Protein AF-A0AA97DWL6-F1 (afdb_monomer)

pLDDT: mean 88.08, std 10.71, range [55.81, 98.25]

Foldseek 3Di:
DVVLVVVDPALLSSLLVVLCCLQPVCPPVDPASADPLVVCCVPDDPVCVPSNVVSVVVLVVQLVVQLVSLVRCVVVVLFPPVDRSSVVSVVSSVVSRVSSVVSVVDPDCVVVSVCSVCVCVDPPRD

Structure (mmCIF, N/CA/C/O backbone):
data_AF-A0AA97DWL6-F1
#
_entry.id   AF-A0AA97DWL6-F1
#
loop_
_atom_site.group_PDB
_atom_site.id
_atom_site.type_symbol
_atom_site.label_atom_id
_atom_site.label_alt_id
_atom_site.label_comp_id
_atom_site.label_asym_id
_atom_site.label_entity_id
_atom_site.label_seq_id
_atom_site.pdbx_PDB_ins_code
_atom_site.Cartn_x
_atom_site.Cartn_y
_atom_site.Cartn_z
_atom_site.occupancy
_atom_site.B_iso_or_equiv
_atom_site.auth_seq_id
_atom_site.auth_comp_id
_atom_site.auth_asym_id
_atom_site.auth_atom_id
_atom_site.pdbx_PDB_model_num
ATOM 1 N N . MET A 1 1 ? -2.220 10.672 -3.071 1.00 60.31 1 MET A N 1
ATOM 2 C CA . MET A 1 1 ? -3.133 10.187 -2.010 1.00 60.31 1 MET A CA 1
ATOM 3 C C . MET A 1 1 ? -4.071 11.267 -1.487 1.00 60.31 1 MET A C 1
ATOM 5 O O . MET A 1 1 ? -5.184 10.913 -1.134 1.00 60.31 1 MET 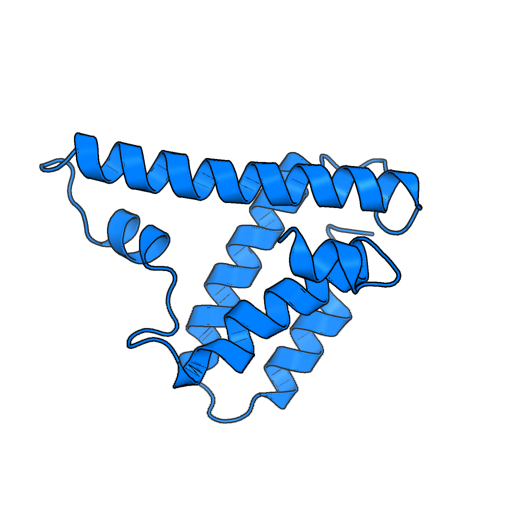A O 1
ATOM 9 N N . GLU A 1 2 ? -3.681 12.547 -1.461 1.00 60.75 2 GLU A N 1
ATOM 10 C CA . GLU A 1 2 ? -4.508 13.653 -0.933 1.00 60.75 2 GLU A CA 1
ATOM 11 C C . GLU A 1 2 ? -5.971 13.652 -1.425 1.00 60.75 2 GLU A C 1
ATOM 13 O O . GLU A 1 2 ? -6.889 13.679 -0.614 1.00 60.75 2 GLU A O 1
ATOM 18 N N . ASN A 1 3 ? -6.204 13.521 -2.739 1.00 62.47 3 ASN A N 1
ATOM 19 C CA . ASN A 1 3 ? -7.562 13.524 -3.306 1.00 62.47 3 ASN A CA 1
ATOM 20 C C . ASN A 1 3 ? -8.426 12.342 -2.829 1.00 62.47 3 ASN A C 1
ATOM 22 O O . ASN A 1 3 ? -9.589 12.537 -2.487 1.00 62.47 3 ASN A O 1
ATOM 26 N N . LEU A 1 4 ? -7.852 11.138 -2.742 1.00 65.44 4 LEU A N 1
ATOM 27 C CA . LEU A 1 4 ? -8.533 9.947 -2.215 1.00 65.44 4 LEU A CA 1
ATOM 28 C C . LEU A 1 4 ? -8.865 10.096 -0.728 1.00 65.44 4 LEU A C 1
ATOM 30 O O . LEU A 1 4 ? -9.940 9.686 -0.296 1.00 65.44 4 LEU A O 1
ATOM 34 N N . ARG A 1 5 ? -7.979 10.730 0.052 1.00 68.00 5 ARG A N 1
ATOM 35 C CA . ARG A 1 5 ? -8.224 10.998 1.478 1.00 68.00 5 ARG A CA 1
ATOM 36 C C . ARG A 1 5 ? -9.444 11.895 1.694 1.00 68.00 5 ARG A C 1
ATOM 38 O O . ARG A 1 5 ? -10.205 11.653 2.619 1.00 68.00 5 ARG A O 1
ATOM 45 N N . VAL A 1 6 ? -9.641 12.907 0.847 1.00 68.56 6 VAL A N 1
ATOM 46 C CA . VAL A 1 6 ? -10.766 13.857 0.956 1.00 68.56 6 VAL A CA 1
ATOM 47 C C . VAL A 1 6 ? -12.108 13.222 0.568 1.00 68.56 6 VAL A C 1
ATOM 49 O O . VAL A 1 6 ? -13.150 13.647 1.058 1.00 68.56 6 VAL A O 1
ATOM 52 N N . GLN A 1 7 ? -12.093 12.208 -0.298 1.00 72.25 7 GLN A N 1
ATOM 53 C CA . GLN A 1 7 ? -13.306 11.569 -0.822 1.00 72.25 7 GLN A CA 1
ATOM 54 C C . GLN A 1 7 ? -13.733 10.308 -0.057 1.00 72.25 7 GLN A C 1
ATOM 56 O O . GLN A 1 7 ? -14.838 9.817 -0.274 1.00 72.25 7 GLN A O 1
ATOM 61 N N . SER A 1 8 ? -12.887 9.789 0.834 1.00 79.69 8 SER A N 1
ATOM 62 C CA . SER A 1 8 ? -13.143 8.533 1.545 1.00 79.69 8 SER A CA 1
ATOM 63 C C . SER A 1 8 ? -13.768 8.772 2.917 1.00 79.69 8 SER A C 1
ATOM 65 O O . SER A 1 8 ? -13.396 9.696 3.640 1.00 79.69 8 SER A O 1
ATOM 67 N N . SER A 1 9 ? -14.695 7.900 3.313 1.00 86.44 9 SER A N 1
ATOM 68 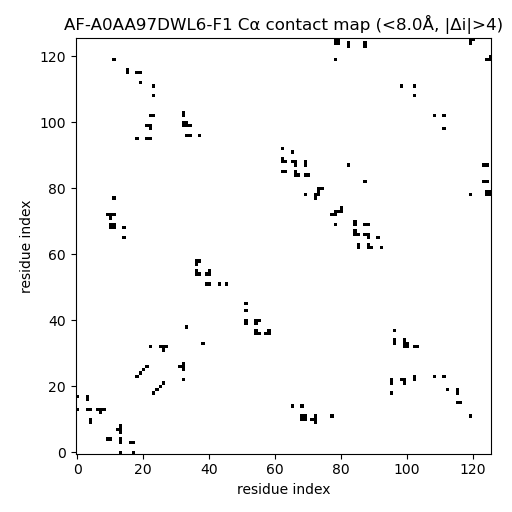C CA . SER A 1 9 ? -15.327 7.928 4.639 1.00 86.44 9 SER A CA 1
ATOM 69 C C . SER A 1 9 ? -14.353 7.556 5.767 1.00 86.44 9 SER A C 1
ATOM 71 O O . SER A 1 9 ? -14.551 7.968 6.916 1.00 86.44 9 SER A O 1
ATOM 73 N N . SER A 1 10 ? -13.270 6.832 5.454 1.00 93.50 10 SER A N 1
ATOM 74 C CA . SER A 1 10 ? -12.233 6.461 6.416 1.00 93.50 10 SER A CA 1
ATOM 75 C C . SER A 1 10 ? -10.833 6.255 5.802 1.00 93.50 10 SER A C 1
ATOM 77 O O . SER A 1 10 ? -10.708 6.125 4.582 1.00 93.50 10 SER A O 1
ATOM 79 N N . PRO A 1 11 ? -9.759 6.256 6.623 1.00 94.88 11 PRO A N 1
ATOM 80 C CA . PRO A 1 11 ? -8.402 5.907 6.205 1.00 94.88 11 PRO A CA 1
ATOM 81 C C . PRO A 1 11 ? -8.285 4.544 5.516 1.00 94.88 11 PRO A C 1
ATOM 83 O O . PRO A 1 11 ? -7.603 4.458 4.495 1.00 94.88 11 PRO A O 1
ATOM 86 N N . VAL A 1 12 ? -8.947 3.498 6.028 1.00 95.31 12 VAL A N 1
ATOM 87 C CA . VAL A 1 12 ? -8.937 2.173 5.378 1.00 95.31 12 VAL A CA 1
ATOM 88 C C . VAL A 1 12 ? -9.614 2.232 4.012 1.00 95.31 12 VAL A C 1
ATOM 90 O O . VAL A 1 12 ? -9.053 1.727 3.041 1.00 95.31 12 VAL A O 1
ATOM 93 N N . GLU A 1 13 ? -10.745 2.926 3.891 1.00 94.75 13 GLU A N 1
ATOM 94 C CA . GLU A 1 13 ? -11.404 3.116 2.593 1.00 94.75 13 GLU A CA 1
ATOM 95 C C . GLU A 1 13 ? -10.530 3.915 1.613 1.00 94.75 13 GLU A C 1
ATOM 97 O O . GLU A 1 13 ? -10.439 3.568 0.436 1.00 94.75 13 GLU A O 1
ATOM 102 N N . ALA A 1 14 ? -9.788 4.919 2.095 1.00 94.50 14 ALA A N 1
ATOM 103 C CA . ALA A 1 14 ? -8.824 5.649 1.271 1.00 94.50 14 ALA A CA 1
ATOM 104 C C . ALA A 1 14 ? -7.681 4.751 0.775 1.00 94.50 14 ALA A C 1
ATOM 106 O O . ALA A 1 14 ? -7.240 4.888 -0.370 1.00 94.50 14 ALA A O 1
ATOM 107 N N . LEU A 1 15 ? -7.200 3.830 1.618 1.00 95.12 15 LEU A N 1
ATOM 108 C CA . LEU A 1 15 ? -6.193 2.844 1.234 1.00 95.12 15 LEU A CA 1
ATOM 109 C C . LEU A 1 15 ? -6.758 1.853 0.210 1.00 95.12 15 LEU A C 1
ATOM 111 O O . LEU A 1 15 ? -6.136 1.672 -0.834 1.00 95.12 15 LEU A O 1
ATOM 115 N N . LYS A 1 16 ? -7.943 1.273 0.445 1.00 95.38 16 LYS A N 1
ATOM 116 C CA . LYS A 1 16 ? -8.617 0.375 -0.510 1.00 95.38 16 LYS A CA 1
ATOM 117 C C . LYS A 1 16 ? -8.822 1.055 -1.863 1.00 95.38 16 LYS A C 1
ATOM 119 O O . LYS A 1 16 ? -8.405 0.511 -2.884 1.00 95.38 16 LYS A O 1
ATOM 124 N N . GLY A 1 17 ? -9.364 2.273 -1.871 1.00 93.56 17 GLY A N 1
ATOM 125 C CA . GLY A 1 17 ? -9.565 3.060 -3.089 1.00 93.56 17 GLY A CA 1
ATOM 126 C C . GLY A 1 17 ? -8.260 3.338 -3.836 1.00 93.56 17 GLY A C 1
ATOM 127 O O . GLY A 1 17 ? -8.198 3.180 -5.053 1.00 93.56 17 GLY A O 1
ATOM 128 N N . PHE A 1 18 ? -7.182 3.665 -3.114 1.00 92.75 18 PHE A N 1
ATOM 129 C CA . PHE A 1 18 ? -5.868 3.837 -3.730 1.00 92.75 18 PHE A CA 1
ATOM 130 C C . PHE A 1 18 ? -5.372 2.545 -4.389 1.00 92.75 18 PHE A C 1
ATOM 132 O O . PHE A 1 18 ? -4.868 2.591 -5.509 1.00 92.75 18 PHE A O 1
ATOM 139 N N . ILE A 1 19 ? -5.517 1.397 -3.718 1.00 93.62 19 ILE A N 1
ATOM 140 C CA . ILE A 1 19 ? -5.084 0.101 -4.252 1.00 93.62 19 ILE A CA 1
ATOM 14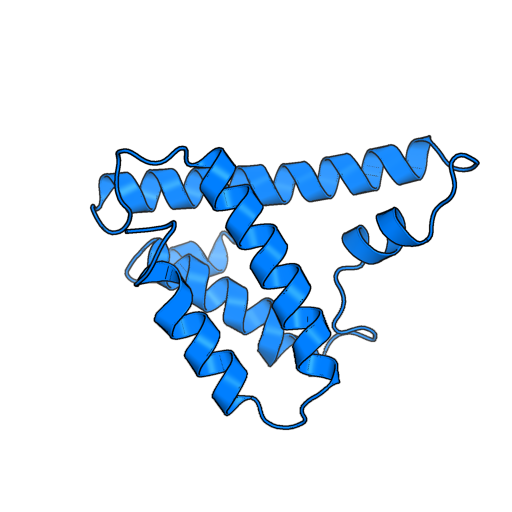1 C C . ILE A 1 19 ? -5.887 -0.248 -5.509 1.00 93.62 19 ILE A C 1
ATOM 143 O O . ILE A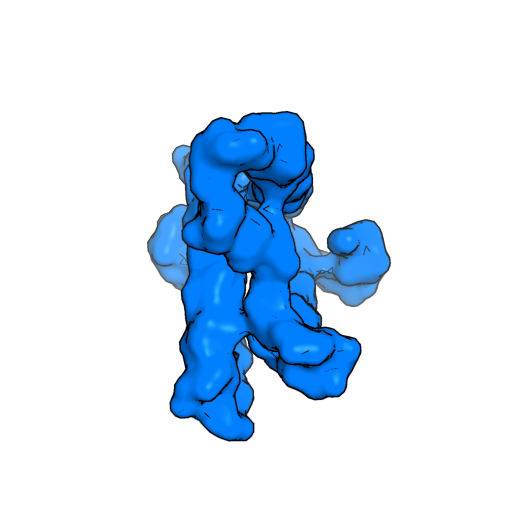 1 19 ? -5.275 -0.592 -6.518 1.00 93.62 19 ILE A O 1
ATOM 147 N N . LYS A 1 20 ? -7.220 -0.095 -5.488 1.00 92.81 20 LYS A N 1
ATOM 148 C CA . LYS A 1 20 ? -8.077 -0.312 -6.669 1.00 92.81 20 LYS A CA 1
ATOM 149 C C . LYS A 1 20 ? -7.626 0.564 -7.836 1.00 92.81 20 LYS A C 1
ATOM 151 O O . LYS A 1 20 ? -7.368 0.041 -8.917 1.00 92.81 20 LYS A O 1
ATOM 156 N N . GLN A 1 21 ? -7.364 1.847 -7.588 1.00 90.19 21 GLN A N 1
ATOM 157 C CA . GLN A 1 21 ? -6.884 2.759 -8.624 1.00 90.19 21 GLN A CA 1
ATOM 158 C C . GLN A 1 21 ? -5.554 2.298 -9.254 1.00 90.19 21 GLN A C 1
ATOM 160 O O . GLN A 1 21 ? -5.401 2.278 -10.477 1.00 90.19 21 GLN A O 1
ATOM 165 N N . VAL A 1 22 ? -4.563 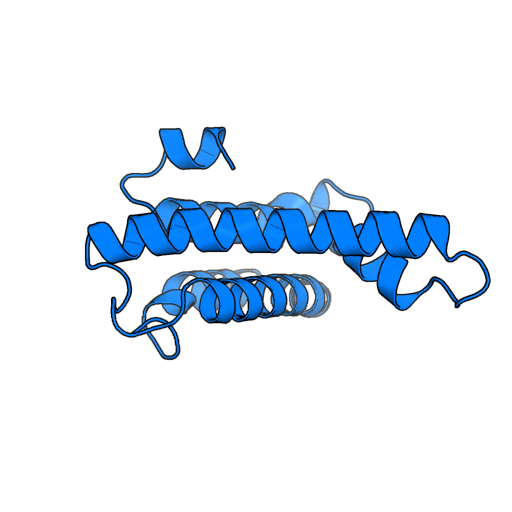1.917 -8.440 1.00 88.50 22 VAL A N 1
ATOM 166 C CA . VAL A 1 22 ? -3.219 1.568 -8.947 1.00 88.50 22 VAL A CA 1
ATOM 167 C C . VAL A 1 22 ? -3.075 0.120 -9.428 1.00 88.50 22 VAL A C 1
ATOM 169 O O . VAL A 1 22 ? -2.060 -0.203 -10.048 1.00 88.50 22 VAL A O 1
ATOM 172 N N . VAL A 1 23 ? -4.039 -0.757 -9.135 1.00 89.81 23 VAL A N 1
ATOM 173 C CA . VAL A 1 23 ? -4.033 -2.177 -9.538 1.00 89.81 23 VAL A CA 1
ATOM 174 C C . VAL A 1 23 ? -5.009 -2.447 -10.681 1.00 89.81 23 VAL A C 1
ATOM 176 O O . VAL A 1 23 ? -4.665 -3.198 -11.590 1.00 89.81 23 VAL A O 1
ATOM 179 N N . ILE A 1 24 ? -6.202 -1.853 -10.642 1.00 89.25 24 ILE A N 1
ATOM 180 C CA . ILE A 1 24 ? -7.310 -2.140 -11.560 1.00 89.25 24 ILE A CA 1
ATOM 181 C C . ILE A 1 24 ? -7.453 -1.010 -12.580 1.00 89.25 24 ILE A C 1
ATOM 183 O O . ILE A 1 24 ? -7.229 -1.229 -13.769 1.00 89.25 24 ILE A O 1
ATOM 187 N N . ASP A 1 25 ? -7.718 0.217 -12.129 1.00 86.06 25 ASP A N 1
ATOM 188 C CA . ASP A 1 25 ? -8.063 1.319 -13.043 1.00 86.06 25 ASP A CA 1
ATOM 189 C C . ASP A 1 25 ? -6.890 1.703 -13.958 1.00 86.06 25 ASP A C 1
ATOM 191 O O . ASP A 1 25 ? -7.054 1.972 -15.148 1.00 86.06 25 ASP A O 1
ATOM 195 N N . SER A 1 26 ? -5.666 1.653 -13.426 1.00 80.00 26 SER A N 1
ATOM 196 C CA . SER A 1 26 ? -4.460 2.004 -14.183 1.00 80.00 26 SER A CA 1
ATOM 197 C C . SER A 1 26 ? -3.995 0.946 -15.197 1.00 80.00 26 SER A C 1
ATOM 199 O O . SER A 1 26 ? -2.985 1.172 -15.871 1.00 80.00 26 SER A O 1
ATOM 201 N N . GLN A 1 27 ? -4.697 -0.190 -15.341 1.00 74.94 27 GLN A N 1
ATOM 202 C CA . GLN A 1 27 ? -4.293 -1.260 -16.268 1.00 74.94 27 GLN A CA 1
ATOM 203 C C . GLN A 1 27 ? -4.253 -0.801 -17.734 1.00 74.94 27 GLN A C 1
ATOM 205 O O . GLN A 1 27 ? -3.393 -1.249 -18.488 1.00 74.94 27 GLN A O 1
ATOM 210 N N . ASN A 1 28 ? -5.136 0.125 -18.124 1.00 68.62 28 ASN A N 1
ATOM 211 C CA . ASN A 1 28 ? -5.257 0.601 -19.508 1.00 68.62 28 ASN A CA 1
ATOM 212 C C . ASN A 1 28 ? -4.615 1.978 -19.754 1.00 68.62 28 ASN A C 1
ATOM 214 O O . ASN A 1 28 ? -4.459 2.390 -20.902 1.00 68.62 28 ASN A O 1
ATOM 218 N N . GLU A 1 29 ? -4.250 2.702 -18.694 1.00 63.44 29 GLU A N 1
ATOM 219 C CA . GLU A 1 29 ? -3.805 4.101 -18.784 1.00 63.44 29 GLU A CA 1
ATOM 220 C C . GLU A 1 29 ? -2.279 4.259 -18.836 1.00 63.44 29 GLU A C 1
ATOM 222 O O . GLU A 1 29 ? -1.773 5.294 -19.273 1.00 63.44 29 GLU A O 1
ATOM 227 N N . ALA A 1 30 ? -1.523 3.240 -18.417 1.00 58.81 30 ALA A N 1
ATOM 228 C CA . ALA A 1 30 ? -0.066 3.275 -18.405 1.00 58.81 30 ALA A CA 1
ATOM 229 C C . ALA A 1 30 ? 0.529 2.205 -19.336 1.00 58.81 30 ALA A C 1
ATOM 231 O O . ALA A 1 30 ? 0.104 1.053 -19.290 1.00 58.81 30 ALA A O 1
ATOM 232 N N . PRO A 1 31 ? 1.604 2.510 -20.095 1.00 55.81 31 PRO A N 1
ATOM 233 C CA . PRO A 1 31 ? 2.284 1.522 -20.940 1.00 55.81 31 PRO A CA 1
ATOM 234 C C . PRO A 1 31 ? 2.882 0.340 -20.151 1.00 55.81 31 PRO A C 1
ATOM 236 O O . PRO A 1 31 ? 3.319 -0.646 -20.741 1.00 55.81 31 PRO A O 1
ATOM 239 N N . SER A 1 32 ? 2.898 0.406 -18.812 1.00 60.03 32 SER A N 1
ATOM 240 C CA . SER A 1 32 ? 3.106 -0.764 -17.966 1.00 60.03 32 SER A CA 1
ATOM 241 C C . SER A 1 32 ? 2.227 -0.720 -16.716 1.00 60.03 32 SER A C 1
ATOM 243 O O . SER A 1 32 ? 2.346 0.209 -15.918 1.00 60.03 32 SER A O 1
ATOM 245 N N . CYS A 1 33 ? 1.484 -1.798 -16.448 1.00 56.81 33 CYS A N 1
ATOM 246 C CA . CYS A 1 33 ? 0.792 -2.007 -15.169 1.00 56.81 33 CYS A CA 1
ATOM 247 C C . CYS A 1 33 ? 1.757 -2.201 -13.981 1.00 56.81 33 CYS A C 1
ATOM 249 O O . CYS A 1 33 ? 1.304 -2.467 -12.878 1.00 56.81 33 CYS A O 1
ATOM 251 N N . MET A 1 34 ? 3.081 -2.083 -14.169 1.00 62.72 34 MET A N 1
ATOM 252 C CA . MET A 1 34 ? 4.094 -2.183 -13.106 1.00 62.72 34 MET A CA 1
ATOM 253 C C . MET A 1 34 ? 4.490 -0.808 -12.570 1.00 62.72 34 MET A C 1
ATOM 255 O O . MET A 1 34 ? 4.461 0.194 -13.284 1.00 62.72 34 MET A O 1
ATOM 259 N N . CYS A 1 35 ? 4.889 -0.754 -11.297 1.00 76.62 35 CYS A N 1
ATOM 260 C CA . CYS A 1 35 ? 5.454 0.461 -10.721 1.00 76.62 35 CYS A CA 1
ATOM 261 C C . CYS A 1 35 ? 6.798 0.749 -11.391 1.00 76.62 35 CYS A C 1
ATOM 263 O O . CYS A 1 35 ? 7.710 -0.073 -11.293 1.00 76.62 35 CYS A O 1
ATOM 265 N N . MET A 1 36 ? 6.931 1.910 -12.041 1.00 83.12 36 MET A N 1
ATOM 266 C CA . MET A 1 36 ? 8.180 2.313 -12.696 1.00 83.12 36 MET A CA 1
ATOM 267 C C . MET A 1 36 ? 9.359 2.242 -11.720 1.00 83.12 36 MET A C 1
ATOM 269 O O . MET A 1 36 ? 10.397 1.701 -12.067 1.00 83.12 36 MET A O 1
ATOM 273 N N . LEU A 1 37 ? 9.167 2.681 -10.471 1.00 84.69 37 LEU A N 1
ATOM 274 C CA . LEU A 1 37 ? 10.203 2.643 -9.437 1.00 84.69 37 LEU A CA 1
ATOM 275 C C . LEU A 1 37 ? 10.642 1.214 -9.092 1.00 84.69 37 LEU A C 1
ATOM 277 O O . LEU A 1 37 ? 11.835 0.956 -8.970 1.00 84.69 37 LEU A O 1
ATOM 281 N N . ALA A 1 38 ? 9.694 0.280 -8.965 1.00 84.75 38 ALA A N 1
ATOM 282 C CA . ALA A 1 38 ? 10.008 -1.118 -8.671 1.00 84.75 38 ALA A CA 1
ATOM 283 C C . ALA A 1 38 ? 10.777 -1.770 -9.829 1.00 84.75 38 ALA A C 1
ATOM 285 O O . ALA A 1 38 ? 11.753 -2.478 -9.597 1.00 84.75 38 ALA A O 1
ATOM 286 N N . LYS A 1 39 ? 10.381 -1.472 -11.073 1.00 83.25 39 LYS A N 1
ATOM 287 C CA . LYS A 1 39 ? 11.083 -1.931 -12.276 1.00 83.25 39 LYS A CA 1
ATOM 288 C C . LYS A 1 39 ? 12.502 -1.363 -12.344 1.00 83.25 39 LYS A C 1
ATOM 290 O O . LYS A 1 39 ? 13.443 -2.118 -12.537 1.00 83.25 39 LYS A O 1
ATOM 295 N N . THR A 1 40 ? 12.662 -0.063 -12.099 1.00 85.94 40 THR A N 1
ATOM 296 C CA . THR A 1 40 ? 13.971 0.597 -12.043 1.00 85.94 40 THR A CA 1
ATOM 297 C C . THR A 1 40 ? 14.887 -0.059 -11.010 1.00 85.94 40 THR A C 1
ATOM 299 O O . THR A 1 40 ? 16.032 -0.354 -11.320 1.00 85.94 40 THR A O 1
ATOM 302 N N . VAL A 1 41 ? 14.397 -0.348 -9.800 1.00 86.56 41 VAL A N 1
ATOM 303 C CA . VAL A 1 41 ? 15.207 -1.032 -8.774 1.00 86.56 41 VAL A CA 1
ATOM 304 C C . VAL A 1 41 ? 15.557 -2.472 -9.166 1.00 86.56 41 VAL A C 1
ATOM 306 O O . VAL A 1 41 ? 16.627 -2.943 -8.799 1.00 86.56 41 VAL A O 1
ATOM 309 N N . ALA A 1 42 ? 14.680 -3.167 -9.894 1.00 85.75 42 ALA A N 1
ATOM 310 C CA . ALA A 1 42 ? 14.915 -4.543 -10.330 1.00 85.75 42 ALA A CA 1
ATOM 311 C C . ALA A 1 42 ? 15.861 -4.657 -11.542 1.00 85.75 42 ALA A C 1
ATOM 313 O O . ALA A 1 42 ? 16.560 -5.659 -11.667 1.00 85.75 42 ALA A O 1
ATOM 314 N N . GLU A 1 43 ? 15.861 -3.668 -12.442 1.00 84.81 43 GLU A N 1
ATOM 315 C CA . GLU A 1 43 ? 16.628 -3.694 -13.698 1.00 84.81 43 GLU A CA 1
ATOM 316 C C . GLU A 1 43 ? 17.959 -2.937 -13.629 1.00 84.81 43 GLU A C 1
ATOM 318 O O . GLU A 1 43 ? 18.882 -3.274 -14.371 1.00 84.81 43 GLU A O 1
ATOM 323 N N . LEU A 1 44 ? 18.081 -1.910 -12.779 1.00 82.50 44 LEU A N 1
ATOM 324 C CA . LEU A 1 44 ? 19.340 -1.181 -12.641 1.00 82.50 44 LEU A CA 1
ATOM 325 C C . LEU A 1 44 ? 20.370 -2.016 -11.875 1.00 82.50 44 LEU A C 1
ATOM 327 O O . LEU A 1 44 ? 20.120 -2.484 -10.765 1.00 82.50 44 LEU A O 1
ATOM 331 N N . THR A 1 45 ? 21.556 -2.146 -12.465 1.00 71.00 45 THR A N 1
ATOM 332 C CA . THR A 1 45 ? 22.756 -2.687 -11.823 1.00 71.00 45 THR A CA 1
ATOM 333 C C . THR A 1 45 ? 23.457 -1.614 -10.982 1.00 71.00 45 THR A C 1
ATOM 335 O O . THR A 1 45 ? 23.151 -0.420 -11.077 1.00 71.00 45 THR A O 1
ATOM 338 N N . ASP A 1 46 ? 24.444 -2.027 -10.182 1.00 71.75 46 ASP A N 1
ATOM 339 C CA . ASP A 1 46 ? 25.267 -1.135 -9.347 1.00 71.75 46 ASP A CA 1
ATOM 340 C C . ASP A 1 46 ? 26.056 -0.074 -10.146 1.00 71.75 46 ASP A C 1
ATOM 342 O O . ASP A 1 46 ? 26.617 0.850 -9.560 1.00 71.75 46 ASP A O 1
ATOM 346 N N . ASP A 1 47 ? 26.051 -0.151 -11.480 1.00 77.31 47 ASP A N 1
ATOM 347 C CA . ASP A 1 47 ? 26.712 0.797 -12.384 1.00 77.31 47 ASP A CA 1
ATOM 348 C C . ASP A 1 47 ? 26.014 2.170 -12.442 1.00 77.31 47 ASP A C 1
ATOM 350 O O . ASP A 1 47 ? 26.564 3.131 -12.980 1.00 77.31 47 ASP A O 1
ATOM 354 N N . GLN A 1 48 ? 24.795 2.283 -11.899 1.00 82.94 48 GLN A N 1
ATOM 355 C CA . GLN A 1 48 ? 23.997 3.518 -11.879 1.00 82.94 48 GLN A CA 1
ATOM 356 C C . GLN A 1 48 ? 23.512 3.861 -10.454 1.00 82.94 48 GLN A C 1
ATOM 358 O O . GLN A 1 48 ? 22.303 3.951 -10.202 1.00 82.94 48 GLN A O 1
ATOM 363 N N . PRO A 1 49 ? 24.435 4.076 -9.496 1.00 84.81 49 PRO A N 1
ATOM 364 C CA . PRO A 1 49 ? 24.110 4.148 -8.071 1.00 84.81 49 PRO A CA 1
ATOM 365 C C . PRO A 1 49 ? 23.237 5.356 -7.702 1.00 84.81 49 PRO A C 1
ATOM 367 O O . PRO A 1 49 ? 22.398 5.262 -6.805 1.00 84.81 49 PRO A O 1
ATOM 370 N N . GLU A 1 50 ? 23.383 6.484 -8.403 1.00 87.75 50 GLU A N 1
ATOM 371 C CA . GLU A 1 50 ? 22.579 7.686 -8.153 1.00 87.75 50 GLU A CA 1
ATOM 372 C C . GLU A 1 50 ? 21.104 7.478 -8.522 1.00 87.75 50 GLU A C 1
ATOM 374 O O . GLU A 1 50 ? 20.218 7.756 -7.713 1.00 87.75 50 GLU A O 1
ATOM 379 N N . LEU A 1 51 ? 20.828 6.916 -9.704 1.00 86.12 51 LEU A N 1
ATOM 380 C CA . LEU A 1 51 ? 19.462 6.613 -10.148 1.00 86.12 51 LEU A CA 1
ATOM 381 C C . LEU A 1 51 ? 18.807 5.553 -9.258 1.00 86.12 51 LEU A C 1
ATOM 383 O O . LEU A 1 51 ? 17.636 5.684 -8.892 1.00 86.12 51 LEU A O 1
ATOM 387 N N . LEU A 1 52 ? 19.575 4.537 -8.858 1.00 88.50 52 LEU A N 1
ATOM 388 C CA . LEU A 1 52 ? 19.111 3.518 -7.924 1.00 88.50 52 LEU A CA 1
ATOM 389 C C . LEU A 1 52 ? 18.746 4.126 -6.561 1.00 88.50 52 LEU A C 1
ATOM 391 O O . LEU A 1 52 ? 17.716 3.772 -5.985 1.00 88.50 52 LEU A O 1
ATOM 395 N N . SER A 1 53 ? 19.553 5.064 -6.059 1.00 89.94 53 SER A N 1
ATOM 396 C CA . SER A 1 53 ? 19.275 5.792 -4.816 1.00 89.94 53 SER A CA 1
ATOM 397 C C . SER A 1 53 ? 17.983 6.607 -4.913 1.00 89.94 53 SER A C 1
ATOM 399 O O . SER A 1 53 ? 17.125 6.508 -4.036 1.00 89.94 53 SER A O 1
ATOM 401 N N . VAL A 1 54 ? 17.780 7.340 -6.013 1.00 91.88 54 VAL A N 1
ATOM 402 C CA . VAL A 1 54 ? 16.540 8.100 -6.251 1.00 91.88 54 VAL A CA 1
ATOM 403 C C . VAL A 1 54 ? 15.318 7.179 -6.255 1.00 91.88 54 VAL A C 1
ATOM 405 O O . VAL A 1 54 ? 14.332 7.470 -5.577 1.00 91.88 54 VAL A O 1
ATOM 408 N N . ALA A 1 55 ? 15.383 6.044 -6.958 1.00 90.69 55 ALA A N 1
ATOM 409 C CA . ALA A 1 55 ? 14.273 5.096 -7.018 1.00 90.69 55 ALA A CA 1
ATOM 410 C C . ALA A 1 55 ? 13.957 4.475 -5.644 1.00 90.69 55 ALA A C 1
ATOM 412 O O . ALA A 1 55 ? 12.788 4.399 -5.255 1.00 90.69 55 ALA A O 1
ATOM 413 N N . LYS A 1 56 ? 14.988 4.094 -4.876 1.00 91.19 56 LYS A N 1
ATOM 414 C CA . LYS A 1 56 ? 14.841 3.580 -3.503 1.00 91.19 56 LYS A CA 1
ATOM 415 C C . LYS A 1 56 ? 14.225 4.622 -2.566 1.00 91.19 56 LYS A C 1
ATOM 417 O O . LYS A 1 56 ? 13.297 4.298 -1.829 1.00 91.19 56 LYS A O 1
ATOM 422 N N . ASN A 1 57 ? 14.679 5.872 -2.633 1.00 93.31 57 ASN A N 1
ATOM 423 C CA . ASN A 1 57 ? 14.145 6.961 -1.812 1.00 93.31 57 ASN A CA 1
ATOM 424 C C . ASN A 1 57 ? 12.684 7.275 -2.156 1.00 93.31 57 ASN A C 1
ATOM 426 O O . ASN A 1 57 ? 11.877 7.516 -1.261 1.00 93.31 57 ASN A O 1
ATOM 430 N N . ALA A 1 58 ? 12.316 7.213 -3.437 1.00 91.69 58 ALA A N 1
ATOM 431 C CA . ALA A 1 58 ? 10.931 7.385 -3.856 1.00 91.69 58 ALA A CA 1
ATOM 432 C C . ALA A 1 58 ? 10.031 6.246 -3.343 1.00 91.69 58 ALA A C 1
ATOM 434 O O . ALA A 1 58 ? 8.953 6.513 -2.816 1.00 91.69 58 ALA A O 1
ATOM 435 N N . LEU A 1 59 ? 10.483 4.986 -3.419 1.00 91.88 59 LEU A N 1
ATOM 436 C CA . LEU A 1 59 ? 9.758 3.849 -2.833 1.00 91.88 59 LEU A CA 1
ATOM 437 C C . LEU A 1 59 ? 9.610 3.989 -1.316 1.00 91.88 59 LEU A C 1
ATOM 439 O O . LEU A 1 59 ? 8.543 3.685 -0.791 1.00 91.88 59 LEU A O 1
ATOM 443 N N . LYS A 1 60 ? 10.643 4.485 -0.628 1.00 94.50 60 LYS A N 1
ATOM 444 C CA . LYS A 1 60 ? 10.590 4.741 0.813 1.00 94.50 60 LYS A CA 1
ATOM 445 C C . LYS A 1 60 ? 9.598 5.855 1.164 1.00 94.50 60 LYS A C 1
ATOM 447 O O . LYS A 1 60 ? 8.835 5.716 2.108 1.00 94.50 60 LYS A O 1
ATOM 452 N N . SER A 1 61 ? 9.539 6.918 0.364 1.00 94.12 61 SER A N 1
ATOM 453 C CA . SER A 1 61 ? 8.560 7.995 0.549 1.00 94.12 61 SER A CA 1
ATOM 454 C C . SER A 1 61 ? 7.111 7.525 0.364 1.00 94.12 61 SER A C 1
ATOM 456 O O . SER A 1 61 ? 6.207 8.040 1.024 1.00 94.12 61 SER A O 1
ATOM 458 N N . VAL A 1 62 ? 6.868 6.548 -0.516 1.00 91.62 62 VAL A N 1
ATOM 459 C CA . VAL A 1 62 ? 5.552 5.902 -0.648 1.00 91.62 62 VAL A CA 1
ATOM 460 C C . VAL A 1 62 ? 5.228 5.073 0.599 1.00 91.62 62 VAL A C 1
ATOM 462 O O . VAL A 1 62 ? 4.132 5.212 1.142 1.00 91.62 62 VAL A O 1
ATOM 465 N N . GLU A 1 63 ? 6.187 4.282 1.091 1.00 95.06 63 GLU A N 1
ATOM 466 C CA . GLU A 1 63 ? 6.062 3.516 2.341 1.00 95.06 63 GLU A CA 1
ATOM 467 C C . GLU A 1 63 ? 5.671 4.428 3.516 1.00 95.06 63 GLU A C 1
ATOM 469 O O . GLU A 1 63 ? 4.716 4.153 4.238 1.00 95.06 63 GLU A O 1
ATOM 474 N N . ASP A 1 64 ? 6.354 5.563 3.673 1.00 96.44 64 ASP A N 1
ATOM 475 C CA . ASP A 1 64 ? 6.108 6.490 4.780 1.00 96.44 64 ASP A CA 1
ATOM 476 C C . ASP A 1 64 ? 4.716 7.149 4.693 1.00 96.44 64 ASP A C 1
ATOM 478 O O . ASP A 1 64 ? 4.068 7.385 5.715 1.00 96.44 64 ASP A O 1
ATOM 482 N N . GLN A 1 65 ? 4.200 7.395 3.483 1.00 94.69 65 GLN A N 1
ATOM 483 C CA . GLN A 1 65 ? 2.830 7.887 3.289 1.00 94.69 65 GLN A CA 1
ATOM 484 C C . GLN A 1 65 ? 1.770 6.848 3.673 1.00 94.69 65 GLN A C 1
ATOM 486 O O . GLN A 1 65 ? 0.732 7.218 4.232 1.00 94.69 65 GLN A O 1
ATOM 491 N N . PHE A 1 66 ? 2.019 5.562 3.403 1.00 96.69 66 PHE A N 1
ATOM 492 C CA . PHE A 1 66 ? 1.152 4.488 3.889 1.00 96.69 66 PHE A CA 1
ATOM 493 C C . PHE A 1 66 ? 1.183 4.400 5.411 1.00 96.69 66 PHE A C 1
ATOM 495 O O . PHE A 1 66 ? 0.123 4.327 6.027 1.00 96.69 66 PHE A O 1
ATOM 502 N N . ALA A 1 67 ? 2.367 4.475 6.024 1.00 97.94 67 ALA A N 1
ATOM 503 C CA . ALA A 1 67 ? 2.508 4.427 7.478 1.00 97.94 67 ALA A CA 1
ATOM 504 C C . ALA A 1 67 ? 1.701 5.544 8.162 1.00 97.94 67 ALA A C 1
ATOM 506 O O . ALA A 1 67 ? 1.007 5.296 9.146 1.00 97.94 67 ALA A O 1
ATOM 507 N N . GLN A 1 68 ? 1.707 6.759 7.602 1.00 96.69 68 GLN A N 1
ATOM 508 C CA . GLN A 1 68 ? 0.886 7.868 8.102 1.00 96.69 68 GLN A CA 1
ATOM 509 C C . GLN A 1 68 ? -0.619 7.558 8.064 1.00 96.69 68 GLN A C 1
ATOM 511 O O . GLN A 1 68 ? -1.314 7.785 9.053 1.00 96.69 68 GLN A O 1
ATOM 516 N N . LEU A 1 69 ? -1.120 7.002 6.956 1.00 95.69 69 LEU A N 1
ATOM 517 C CA . LEU A 1 69 ? -2.522 6.583 6.829 1.00 95.69 69 LEU A CA 1
ATOM 518 C C . LEU A 1 69 ? -2.882 5.453 7.795 1.00 95.69 69 LEU A C 1
ATOM 520 O O . LEU A 1 69 ? -3.966 5.459 8.370 1.00 95.69 69 LEU A O 1
ATOM 524 N N . ILE A 1 70 ? -1.966 4.513 8.013 1.00 97.81 70 ILE A N 1
ATOM 525 C CA . ILE A 1 70 ? -2.153 3.414 8.962 1.00 97.81 70 ILE A CA 1
ATOM 526 C C . ILE A 1 70 ? -2.240 3.950 10.395 1.00 97.81 70 ILE A C 1
ATOM 528 O O . ILE A 1 70 ? -3.115 3.531 11.146 1.00 97.81 70 ILE A O 1
ATOM 532 N N . VAL A 1 71 ? -1.421 4.940 10.765 1.00 98.12 71 VAL A N 1
ATOM 533 C CA . VAL A 1 71 ? -1.541 5.627 12.064 1.00 98.12 71 VAL A CA 1
ATOM 534 C C . VAL A 1 71 ? -2.903 6.319 12.207 1.00 98.12 71 VAL A C 1
ATOM 536 O O . VAL A 1 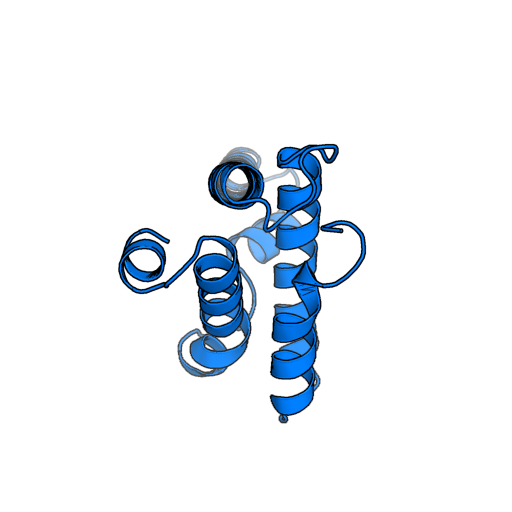71 ? -3.494 6.313 13.287 1.00 98.12 71 VAL A O 1
ATOM 539 N N . GLU A 1 72 ? -3.426 6.930 11.142 1.00 96.25 72 GLU A N 1
ATOM 540 C CA . GLU A 1 72 ? -4.769 7.524 11.146 1.00 96.25 72 GLU A CA 1
ATOM 541 C C . GLU A 1 72 ? -5.872 6.461 11.307 1.00 96.25 72 GLU A C 1
ATOM 543 O O . GLU A 1 72 ? -6.793 6.662 12.101 1.00 96.25 72 GLU A O 1
ATOM 548 N N . ALA A 1 73 ? -5.752 5.319 10.625 1.00 96.69 73 ALA A N 1
ATOM 549 C CA . ALA A 1 73 ? -6.660 4.176 10.751 1.00 96.69 73 ALA A CA 1
ATOM 550 C C . ALA A 1 73 ? -6.643 3.581 12.170 1.00 96.69 73 ALA A C 1
ATOM 552 O O . ALA A 1 73 ? -7.692 3.349 12.768 1.00 96.69 73 ALA A O 1
ATOM 553 N N . GLN A 1 74 ? -5.455 3.421 12.763 1.00 98.00 74 GLN A N 1
ATOM 554 C CA . GLN A 1 74 ? -5.287 2.969 14.146 1.00 98.00 74 GLN A CA 1
ATOM 555 C C . GLN A 1 74 ? -5.952 3.925 15.141 1.00 98.00 74 GLN A C 1
ATOM 557 O O . GLN A 1 74 ? -6.600 3.480 16.086 1.00 98.00 74 GLN A O 1
ATOM 562 N N . LYS A 1 75 ? -5.864 5.249 14.937 1.00 97.00 75 LYS A N 1
ATOM 563 C CA . LYS A 1 75 ? -6.573 6.233 15.784 1.00 97.00 75 LYS A CA 1
ATOM 564 C C . LYS A 1 75 ? -8.093 6.064 15.735 1.00 97.00 75 LYS A C 1
ATOM 566 O O . LYS A 1 75 ? -8.750 6.367 16.727 1.00 97.00 75 LYS A O 1
ATOM 571 N N . LYS A 1 76 ? -8.625 5.586 14.608 1.00 96.44 76 LYS A N 1
ATOM 572 C CA . LYS A 1 76 ? -10.044 5.267 14.405 1.00 96.44 76 LYS A CA 1
ATOM 573 C C . LYS A 1 76 ? -10.414 3.817 14.742 1.00 96.44 76 LYS A C 1
ATOM 575 O O . LYS A 1 76 ? -11.567 3.456 14.560 1.00 96.44 76 LYS A O 1
ATOM 580 N N . GLU A 1 77 ? -9.470 3.026 15.255 1.00 96.44 77 GLU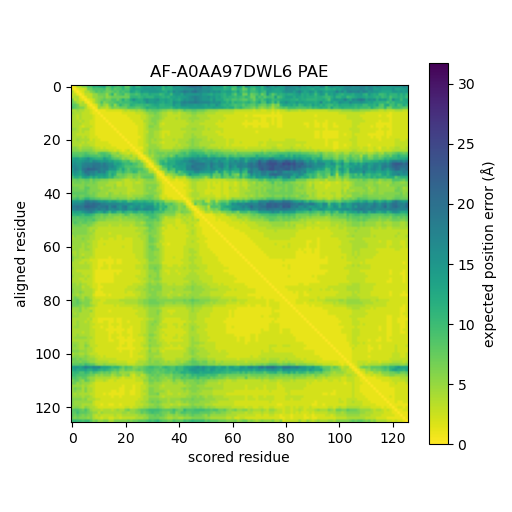 A N 1
ATOM 581 C CA . GLU A 1 77 ? -9.675 1.618 15.640 1.00 96.44 77 GLU A CA 1
ATOM 582 C C . GLU A 1 77 ? -10.025 0.691 14.467 1.00 96.44 77 GLU A C 1
ATOM 584 O O . GLU A 1 77 ? -10.575 -0.384 14.670 1.00 96.44 77 GLU A O 1
ATOM 589 N N . GLU A 1 78 ? -9.667 1.083 13.242 1.00 96.38 78 GLU A N 1
ATOM 590 C CA . GLU A 1 78 ? -9.873 0.264 12.037 1.00 96.38 78 GLU A CA 1
ATOM 591 C C . GLU A 1 78 ? -8.741 -0.751 11.807 1.00 96.38 78 GLU A C 1
ATOM 593 O O . GLU A 1 78 ? -8.923 -1.753 11.121 1.00 96.38 78 GLU A O 1
ATOM 598 N N . ILE A 1 79 ? -7.562 -0.473 12.368 1.00 97.69 79 ILE A N 1
ATOM 599 C CA . ILE A 1 79 ? -6.372 -1.331 12.348 1.00 97.69 79 ILE A CA 1
ATOM 600 C C . ILE A 1 79 ? -5.902 -1.499 13.794 1.00 97.69 79 ILE A C 1
ATOM 602 O O . ILE A 1 79 ? -5.936 -0.536 14.570 1.00 97.69 79 ILE A O 1
ATOM 606 N N . ASP A 1 80 ? -5.433 -2.697 14.153 1.00 97.00 80 ASP A N 1
ATOM 607 C CA . ASP A 1 80 ? -4.916 -2.977 15.492 1.00 97.00 80 ASP A CA 1
ATOM 608 C C . ASP A 1 80 ? -3.756 -2.024 15.855 1.00 97.00 80 ASP A C 1
ATOM 610 O O . ASP A 1 80 ? -2.727 -1.934 15.175 1.00 97.00 80 ASP A O 1
ATOM 614 N N . LYS A 1 81 ? -3.931 -1.299 16.966 1.00 96.75 81 LYS A N 1
ATOM 615 C CA . LYS A 1 81 ? -2.970 -0.338 17.530 1.00 96.75 81 LYS A CA 1
ATOM 616 C C . LYS A 1 81 ? -1.684 -1.003 18.037 1.00 96.75 81 LYS A C 1
ATOM 618 O O . LYS A 1 81 ? -0.709 -0.298 18.280 1.00 96.75 81 LYS A O 1
ATOM 623 N N . SER A 1 82 ? -1.680 -2.323 18.236 1.00 96.50 82 SER A N 1
ATOM 624 C CA . SER A 1 82 ? -0.512 -3.080 18.700 1.00 96.50 82 SER A CA 1
ATOM 625 C C . SER A 1 82 ? 0.541 -3.317 17.609 1.00 96.50 82 SER A C 1
ATOM 627 O O . SER A 1 82 ? 1.691 -3.626 17.923 1.00 96.50 82 SER A O 1
ATOM 629 N N . LYS A 1 83 ? 0.166 -3.157 16.334 1.00 97.12 83 LYS A N 1
ATOM 630 C CA . LYS A 1 83 ? 1.031 -3.407 15.174 1.00 97.12 83 LYS A CA 1
ATOM 631 C C . LYS A 1 83 ? 1.902 -2.191 14.855 1.00 97.12 83 LYS A C 1
ATOM 633 O O . LYS A 1 83 ? 1.445 -1.052 14.975 1.00 97.12 83 LYS A O 1
ATOM 638 N N . ASP A 1 84 ? 3.121 -2.428 14.370 1.00 98.19 84 ASP A N 1
ATOM 639 C CA . ASP A 1 84 ? 3.995 -1.365 13.861 1.00 98.19 84 ASP A CA 1
ATOM 640 C C . ASP A 1 84 ? 3.451 -0.824 12.518 1.00 98.19 84 ASP A C 1
ATOM 642 O O . ASP A 1 84 ? 3.413 -1.563 11.525 1.00 98.19 84 ASP A O 1
ATOM 646 N N . PRO A 1 85 ? 3.069 0.467 12.432 1.00 98.06 85 PRO A N 1
ATOM 647 C CA . PRO A 1 85 ? 2.585 1.073 11.194 1.00 98.06 85 PRO A CA 1
ATOM 648 C C . PRO A 1 85 ? 3.567 0.959 10.030 1.00 98.06 85 PRO A C 1
ATOM 650 O O . PRO A 1 85 ? 3.149 0.860 8.877 1.00 98.06 85 PRO A O 1
ATOM 653 N N . GLN A 1 86 ? 4.871 0.968 10.310 1.00 98.25 86 GLN A N 1
ATOM 654 C CA . GLN A 1 86 ? 5.893 0.872 9.280 1.00 98.25 86 GLN A CA 1
ATOM 655 C C . GLN A 1 86 ? 6.013 -0.557 8.734 1.00 98.25 86 GLN A C 1
ATOM 657 O O . GLN A 1 86 ? 6.251 -0.745 7.540 1.00 98.25 86 GLN A O 1
ATOM 662 N N . GLU A 1 87 ? 5.835 -1.576 9.578 1.00 98.06 87 GLU A N 1
ATOM 663 C CA . GLU A 1 87 ? 5.753 -2.970 9.122 1.00 98.06 87 GLU A CA 1
ATOM 664 C C . GLU A 1 87 ? 4.516 -3.193 8.254 1.00 98.06 87 GLU A C 1
ATOM 666 O O . GLU A 1 87 ? 4.624 -3.767 7.168 1.00 98.06 87 GLU A O 1
ATOM 671 N N . LEU A 1 88 ? 3.368 -2.664 8.680 1.00 98.25 88 LEU A N 1
ATOM 672 C CA . LEU A 1 88 ? 2.130 -2.708 7.906 1.00 98.25 88 LEU A CA 1
ATOM 673 C C . LEU A 1 88 ? 2.253 -1.956 6.572 1.00 98.25 88 LEU A C 1
ATOM 675 O O . LEU A 1 88 ? 1.773 -2.438 5.547 1.00 98.25 88 LEU A O 1
ATOM 679 N N . ALA A 1 89 ? 2.946 -0.816 6.545 1.00 97.81 89 ALA A N 1
ATOM 680 C CA . ALA A 1 89 ? 3.213 -0.068 5.320 1.00 97.81 89 ALA A CA 1
ATOM 681 C C . ALA A 1 89 ? 4.083 -0.854 4.329 1.00 97.81 89 ALA A C 1
ATOM 683 O O . ALA A 1 89 ? 3.771 -0.905 3.137 1.00 97.81 89 ALA A O 1
ATOM 684 N N . ARG A 1 90 ? 5.142 -1.518 4.817 1.00 97.44 90 ARG A N 1
ATOM 685 C CA . ARG A 1 90 ? 5.965 -2.425 3.999 1.00 97.44 90 ARG A CA 1
ATOM 686 C C . ARG A 1 90 ? 5.137 -3.573 3.442 1.00 97.44 90 ARG A C 1
ATOM 688 O O . ARG A 1 90 ? 5.215 -3.848 2.245 1.00 97.44 90 ARG A O 1
ATOM 695 N N . PHE A 1 91 ? 4.333 -4.214 4.291 1.00 97.62 91 PHE A N 1
ATOM 696 C CA . PHE A 1 91 ? 3.432 -5.286 3.877 1.00 97.62 91 PHE A CA 1
ATOM 697 C C . PHE A 1 91 ? 2.493 -4.807 2.766 1.00 97.62 91 PHE A C 1
ATOM 699 O O . PHE A 1 91 ? 2.421 -5.425 1.705 1.00 97.62 91 PHE A O 1
ATOM 706 N N . LEU A 1 92 ? 1.857 -3.652 2.955 1.00 96.69 92 LEU A N 1
ATOM 707 C CA . LEU A 1 92 ? 0.950 -3.067 1.977 1.00 96.69 92 LEU A CA 1
ATOM 708 C C . LEU A 1 92 ? 1.639 -2.773 0.636 1.00 96.69 92 LEU A C 1
ATOM 710 O O . LEU A 1 92 ? 1.110 -3.105 -0.423 1.00 96.69 92 LEU A O 1
ATOM 714 N N . GLN A 1 93 ? 2.839 -2.194 0.659 1.00 95.56 93 GLN A N 1
ATOM 715 C CA . GLN A 1 93 ? 3.597 -1.903 -0.557 1.00 95.56 93 GLN A CA 1
ATOM 716 C C . GLN A 1 93 ? 4.011 -3.177 -1.312 1.00 95.56 93 GLN A C 1
ATOM 718 O O . GLN A 1 93 ? 3.977 -3.199 -2.550 1.00 95.56 93 GLN A O 1
ATOM 723 N N . ILE A 1 94 ? 4.352 -4.252 -0.591 1.00 94.69 94 ILE A N 1
ATOM 724 C CA . ILE A 1 94 ? 4.609 -5.579 -1.173 1.00 94.69 94 ILE A CA 1
ATOM 725 C C . ILE A 1 94 ? 3.330 -6.130 -1.809 1.00 94.69 94 ILE A C 1
ATOM 727 O O . ILE A 1 94 ? 3.371 -6.561 -2.962 1.00 94.69 94 ILE A O 1
ATOM 731 N N . GLN A 1 95 ? 2.193 -6.054 -1.113 1.00 95.00 95 GLN A N 1
ATOM 732 C CA . GLN A 1 95 ? 0.908 -6.521 -1.629 1.00 95.00 95 GLN A CA 1
ATOM 733 C C . GLN A 1 95 ? 0.494 -5.777 -2.899 1.00 95.00 95 GLN A C 1
ATOM 735 O O . GLN A 1 95 ? 0.163 -6.421 -3.888 1.00 95.00 95 GLN A O 1
ATOM 740 N N . ILE A 1 96 ? 0.593 -4.445 -2.927 1.00 93.56 96 ILE A N 1
ATOM 741 C CA . ILE A 1 96 ? 0.315 -3.643 -4.129 1.00 93.56 96 ILE A CA 1
ATOM 742 C C . ILE A 1 96 ? 1.223 -4.071 -5.283 1.00 93.56 96 ILE A C 1
ATOM 744 O O . ILE A 1 96 ? 0.762 -4.243 -6.409 1.00 93.56 96 ILE A O 1
ATOM 748 N N . THR A 1 97 ? 2.516 -4.270 -5.017 1.00 91.38 97 THR A N 1
ATOM 749 C CA . THR A 1 97 ? 3.465 -4.707 -6.049 1.00 91.38 97 THR A CA 1
ATOM 750 C C . THR A 1 97 ? 3.093 -6.088 -6.595 1.00 91.38 97 THR A C 1
ATOM 752 O O . THR A 1 97 ? 3.066 -6.269 -7.811 1.00 91.38 97 THR A O 1
ATOM 755 N N . GLY A 1 98 ? 2.749 -7.038 -5.721 1.00 91.56 98 GLY A N 1
ATOM 756 C CA . GLY A 1 98 ? 2.315 -8.383 -6.099 1.00 91.56 98 GLY A CA 1
ATOM 757 C C . GLY A 1 98 ? 1.005 -8.390 -6.885 1.00 91.56 98 GLY A C 1
ATOM 758 O O . GLY A 1 98 ? 0.939 -9.008 -7.944 1.00 91.56 98 GLY A O 1
ATOM 759 N N . LEU A 1 99 ? -0.004 -7.643 -6.431 1.00 92.50 99 LEU A N 1
ATOM 760 C CA . LEU A 1 99 ? -1.299 -7.511 -7.105 1.00 92.50 99 LEU A CA 1
ATOM 761 C C . LEU A 1 99 ? -1.147 -6.927 -8.514 1.00 92.50 99 LEU A C 1
ATOM 763 O O . LEU A 1 99 ? -1.731 -7.446 -9.459 1.00 92.50 99 LEU A O 1
ATOM 767 N N . ARG A 1 100 ? -0.293 -5.911 -8.691 1.00 89.75 100 ARG A N 1
ATOM 768 C CA . ARG A 1 100 ? 0.010 -5.331 -10.013 1.00 89.75 100 ARG A CA 1
ATOM 769 C C . ARG A 1 100 ? 0.690 -6.309 -10.970 1.00 89.75 100 ARG A C 1
ATOM 771 O O . ARG A 1 100 ? 0.515 -6.203 -12.183 1.00 89.75 100 ARG A O 1
ATOM 778 N N . VAL A 1 101 ? 1.496 -7.235 -10.450 1.00 88.44 101 VAL A N 1
ATOM 779 C CA . VAL A 1 101 ? 2.086 -8.316 -11.253 1.00 88.44 101 VAL A CA 1
ATOM 780 C C . VAL A 1 101 ? 1.032 -9.375 -11.569 1.00 88.44 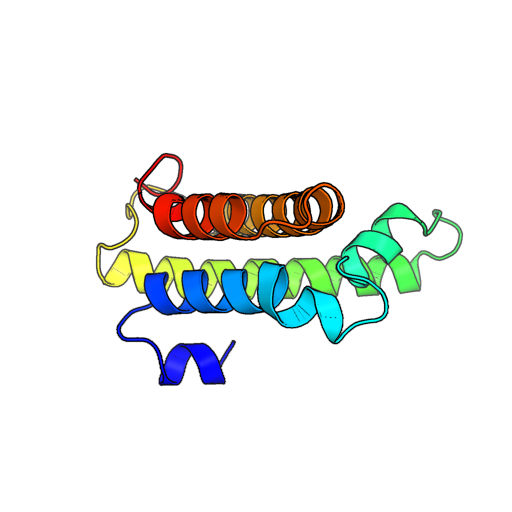101 VAL A C 1
ATOM 782 O O . VAL A 1 101 ? 0.913 -9.772 -12.725 1.00 88.44 101 VAL A O 1
ATOM 785 N N . TYR A 1 102 ? 0.241 -9.791 -10.578 1.00 89.69 102 TYR A N 1
ATOM 786 C CA . TYR A 1 102 ? -0.818 -10.788 -10.741 1.00 89.69 102 TYR A CA 1
ATOM 787 C C . TYR A 1 102 ? -1.894 -10.343 -11.739 1.00 89.69 102 TYR A C 1
ATOM 789 O O . TYR A 1 102 ? -2.318 -11.143 -12.568 1.00 89.69 102 TYR A O 1
ATOM 797 N N . ALA A 1 103 ? -2.247 -9.056 -11.755 1.00 88.88 103 ALA A N 1
ATOM 798 C CA . ALA A 1 103 ? -3.172 -8.470 -12.726 1.00 88.88 103 ALA A CA 1
ATOM 799 C C . ALA A 1 103 ? -2.754 -8.678 -14.193 1.00 88.88 103 ALA A C 1
ATOM 801 O O . ALA A 1 103 ? -3.586 -8.621 -15.081 1.00 88.88 103 ALA A O 1
ATOM 802 N N . LYS A 1 104 ? -1.479 -8.974 -14.480 1.00 83.56 104 LYS A N 1
ATOM 803 C CA . LYS A 1 104 ? -1.030 -9.312 -15.844 1.00 83.56 104 LYS A CA 1
ATOM 804 C C . LYS A 1 104 ? -1.305 -10.756 -16.255 1.00 83.56 104 LYS A C 1
ATOM 806 O O . LYS A 1 104 ? -1.002 -11.136 -17.382 1.00 83.56 104 LYS A O 1
ATOM 811 N N . THR A 1 105 ? -1.764 -11.579 -15.321 1.00 85.31 105 THR A N 1
ATOM 812 C CA . THR A 1 105 ? -2.010 -13.012 -15.526 1.00 85.31 105 THR A CA 1
ATOM 813 C C . THR A 1 105 ? -3.493 -13.333 -15.687 1.00 85.31 105 THR A C 1
ATOM 815 O O . THR A 1 105 ? -3.828 -14.473 -15.996 1.00 85.31 105 THR A O 1
ATOM 818 N N . SER A 1 106 ? -4.363 -12.341 -15.487 1.00 75.38 106 SER A N 1
ATOM 819 C CA . SER A 1 106 ? -5.816 -12.463 -15.512 1.00 75.38 106 SER A CA 1
ATOM 820 C C . SER A 1 106 ? -6.409 -11.297 -16.295 1.00 75.38 106 SER A C 1
ATOM 822 O O . SER A 1 106 ? -6.027 -10.158 -16.055 1.00 75.38 106 SER A O 1
ATOM 824 N N . ASP A 1 107 ? -7.362 -11.580 -17.181 1.00 77.25 107 ASP A N 1
ATOM 825 C CA . ASP A 1 107 ? -8.210 -10.553 -17.809 1.00 77.25 107 ASP A CA 1
ATOM 826 C C . ASP A 1 107 ? -9.446 -10.223 -16.943 1.00 77.25 107 ASP A C 1
ATOM 828 O O . ASP A 1 107 ? -10.222 -9.326 -17.267 1.00 77.25 107 ASP A O 1
ATOM 832 N N . ASP A 1 108 ? -9.643 -10.969 -15.851 1.00 84.31 108 ASP A N 1
ATOM 833 C CA . ASP A 1 108 ? -10.734 -10.803 -14.893 1.00 84.31 108 ASP A CA 1
ATOM 834 C C . ASP A 1 108 ? -10.252 -10.051 -13.644 1.00 84.31 108 ASP A C 1
ATOM 836 O O . ASP A 1 108 ? -9.255 -10.437 -13.015 1.00 84.31 108 ASP A O 1
ATOM 840 N N . ASN A 1 109 ? -10.979 -8.989 -13.292 1.00 87.06 109 ASN A N 1
ATOM 841 C CA . ASN A 1 109 ? -10.711 -8.143 -12.135 1.00 87.06 109 ASN A CA 1
ATOM 842 C C . ASN A 1 109 ? -11.456 -8.599 -10.873 1.00 87.06 109 ASN A C 1
ATOM 844 O O . ASN A 1 109 ? -11.036 -8.209 -9.784 1.00 87.06 109 ASN A O 1
ATOM 848 N N . ASP A 1 110 ? -12.478 -9.456 -10.973 1.00 89.50 110 ASP A N 1
ATOM 849 C CA . ASP A 1 110 ? -13.270 -9.902 -9.818 1.00 89.50 110 ASP A CA 1
ATOM 850 C C . ASP A 1 110 ? -12.391 -10.510 -8.700 1.00 89.50 110 ASP A C 1
ATOM 852 O O . ASP A 1 110 ? -12.567 -10.161 -7.524 1.00 89.50 110 ASP A O 1
ATOM 856 N N . PRO A 1 111 ? -11.379 -11.358 -9.000 1.00 91.31 111 PRO A N 1
ATOM 857 C CA . PRO A 1 111 ? -10.481 -11.872 -7.969 1.00 91.31 111 PRO A CA 1
ATOM 858 C C . PRO A 1 111 ? -9.622 -10.780 -7.320 1.00 91.31 111 PRO A C 1
ATOM 860 O O . PRO A 1 111 ? -9.346 -10.855 -6.123 1.00 91.31 111 PRO A O 1
ATOM 863 N N . LEU A 1 112 ? -9.187 -9.775 -8.090 1.00 92.38 112 LEU A N 1
ATOM 864 C CA . LEU A 1 112 ? -8.385 -8.658 -7.582 1.00 92.38 112 LEU A CA 1
ATOM 865 C C . LEU A 1 112 ? -9.213 -7.775 -6.653 1.00 92.38 112 LEU A C 1
ATOM 867 O O . LEU A 1 112 ? -8.740 -7.437 -5.571 1.00 92.38 112 LEU A O 1
ATOM 871 N N . GLU A 1 113 ? -10.441 -7.432 -7.048 1.00 93.88 113 GLU A N 1
ATOM 872 C CA . GLU A 1 113 ? -11.353 -6.636 -6.224 1.00 93.88 113 GLU A CA 1
ATOM 873 C C . GLU A 1 113 ? -11.584 -7.298 -4.871 1.00 93.88 113 GLU A C 1
ATOM 875 O O . GLU A 1 113 ? -11.382 -6.664 -3.835 1.00 93.88 113 GLU A O 1
ATOM 880 N N . LYS A 1 114 ? -11.883 -8.602 -4.880 1.00 93.81 114 LYS A N 1
ATOM 881 C CA . LYS A 1 114 ? -12.067 -9.377 -3.655 1.00 93.81 114 LYS A CA 1
ATOM 882 C C . LYS A 1 114 ? -10.825 -9.359 -2.759 1.00 93.81 114 LYS A C 1
ATOM 884 O O . LYS A 1 114 ? -10.941 -9.093 -1.566 1.00 93.81 114 LYS A O 1
ATOM 889 N N . MET A 1 115 ? -9.635 -9.598 -3.320 1.00 94.31 115 MET A N 1
ATOM 890 C CA . MET A 1 115 ? -8.384 -9.560 -2.548 1.00 94.31 115 MET A CA 1
ATOM 891 C C . MET A 1 115 ? -8.116 -8.183 -1.930 1.00 94.31 115 MET A C 1
ATOM 893 O O . MET A 1 115 ? -7.560 -8.102 -0.837 1.00 94.31 115 MET A O 1
ATOM 897 N N . ILE A 1 116 ? -8.474 -7.100 -2.625 1.00 94.81 116 ILE A N 1
ATOM 898 C CA . ILE A 1 116 ? -8.301 -5.732 -2.123 1.00 94.81 116 ILE A CA 1
ATOM 899 C C . ILE A 1 116 ? -9.304 -5.433 -1.006 1.00 94.81 116 ILE A C 1
ATOM 901 O O . ILE A 1 116 ? -8.931 -4.826 0.000 1.00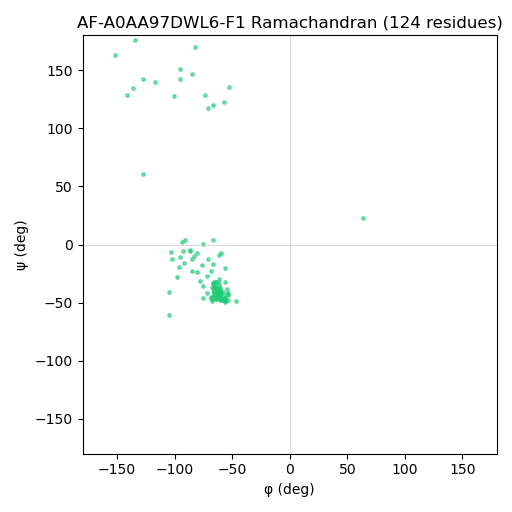 94.81 116 ILE A O 1
ATOM 905 N N . ASP A 1 117 ? -10.554 -5.866 -1.163 1.00 94.25 117 ASP A N 1
ATOM 906 C CA . ASP A 1 117 ? -11.609 -5.626 -0.179 1.00 94.25 117 ASP A CA 1
ATOM 907 C C . ASP A 1 117 ? -11.349 -6.364 1.137 1.00 94.25 117 ASP A C 1
ATOM 909 O O . ASP A 1 117 ? -11.544 -5.770 2.197 1.00 94.25 117 ASP A O 1
ATOM 913 N N . GLU A 1 118 ? -10.822 -7.589 1.071 1.00 95.06 118 GLU A N 1
ATOM 914 C CA . GLU A 1 118 ? -10.497 -8.428 2.235 1.00 95.06 118 GLU A CA 1
ATOM 915 C C . GLU A 1 118 ? -9.124 -8.100 2.862 1.00 95.06 118 GLU A C 1
ATOM 917 O O . GLU A 1 118 ? -8.799 -8.588 3.946 1.00 95.06 118 GLU A O 1
ATOM 922 N N . LEU A 1 119 ? -8.292 -7.270 2.212 1.00 95.44 119 LEU A N 1
ATOM 923 C CA . LEU A 1 119 ? -6.881 -7.068 2.583 1.00 95.44 119 LEU A CA 1
ATOM 924 C C . LEU A 1 119 ? -6.679 -6.655 4.048 1.00 95.44 119 LEU A C 1
ATOM 926 O O . LEU A 1 119 ? -5.712 -7.075 4.682 1.00 95.44 119 LEU A O 1
ATOM 930 N N . PHE A 1 120 ? -7.571 -5.811 4.563 1.00 96.00 120 PHE A N 1
ATOM 931 C CA . PHE A 1 120 ? -7.483 -5.247 5.910 1.00 96.00 120 PHE A CA 1
ATOM 932 C C . PHE A 1 120 ? -8.244 -6.066 6.958 1.00 96.00 120 PHE A C 1
ATOM 934 O O . PHE A 1 120 ? -8.124 -5.772 8.143 1.00 96.00 120 PHE A O 1
ATOM 941 N N . ASP A 1 121 ? -8.979 -7.103 6.553 1.00 94.94 121 ASP A N 1
ATOM 942 C CA . ASP A 1 121 ? -9.857 -7.883 7.435 1.00 94.94 121 ASP A CA 1
ATOM 943 C C . ASP A 1 121 ? -9.104 -9.026 8.142 1.00 94.94 121 ASP A C 1
ATOM 945 O O . ASP A 1 121 ? -9.653 -9.749 8.980 1.00 94.94 121 ASP A O 1
ATOM 949 N N . HIS A 1 122 ? -7.831 -9.219 7.796 1.00 90.38 122 HIS A N 1
ATOM 950 C CA . HIS A 1 122 ? -7.003 -10.334 8.240 1.00 90.38 122 HIS A CA 1
ATOM 951 C C . HIS A 1 122 ? -5.612 -9.871 8.695 1.00 90.38 122 HIS A C 1
ATOM 953 O O . HIS A 1 122 ? -5.239 -8.699 8.602 1.00 90.38 122 HIS A O 1
ATOM 959 N N . HIS A 1 123 ? -4.816 -10.819 9.199 1.00 90.94 123 HIS A N 1
ATOM 960 C CA . HIS A 1 123 ? -3.409 -10.584 9.520 1.00 90.94 123 HIS A CA 1
ATOM 961 C C . HIS A 1 123 ? -2.666 -9.989 8.303 1.00 90.94 123 HIS A C 1
ATOM 963 O O . HIS A 1 123 ? -2.795 -10.531 7.203 1.00 90.94 123 HIS A O 1
ATOM 969 N N . PRO A 1 124 ? -1.823 -8.953 8.477 1.00 94.62 124 PRO A N 1
ATOM 970 C CA . PRO A 1 124 ? -1.330 -8.415 9.751 1.00 94.62 124 PRO A CA 1
ATOM 971 C C . PRO A 1 124 ? -2.137 -7.245 10.340 1.00 94.62 124 PRO A C 1
ATOM 973 O O . PRO A 1 124 ? -1.724 -6.714 11.368 1.00 94.62 124 PRO A O 1
ATOM 976 N N . PHE A 1 125 ? -3.240 -6.824 9.714 1.00 94.50 125 PHE A N 1
ATOM 977 C CA . PHE A 1 125 ? -3.970 -5.603 10.088 1.00 94.50 125 PHE A CA 1
ATOM 978 C C . PHE A 1 125 ? -4.910 -5.770 11.290 1.00 94.50 125 PHE A C 1
ATOM 980 O O . PHE A 1 125 ? -5.185 -4.784 11.978 1.00 94.50 125 PHE A O 1
ATOM 987 N N . GLN A 1 126 ? -5.350 -7.006 11.547 1.00 92.25 126 GLN A N 1
ATOM 988 C CA . GLN A 1 126 ? -6.158 -7.403 12.706 1.00 92.25 126 GLN A CA 1
ATOM 989 C C . GLN A 1 126 ? -5.343 -8.169 13.765 1.00 92.25 126 GLN A C 1
ATOM 991 O O . GLN A 1 126 ? -4.232 -8.690 13.463 1.00 92.25 126 GLN A O 1
#

Radius of gyration: 15.17 Å; Cα contacts (8 Å, |Δi|>4): 112; chains: 1; bounding box: 42×27×40 Å

Solvent-accessible surface area (backbone atoms only — not comparable to full-atom values): 7045 Å² total; per-residue (Å²): 110,71,70,47,54,76,73,34,96,41,50,62,52,22,50,43,53,49,50,47,44,65,44,56,66,34,52,84,78,38,101,53,49,59,59,66,49,61,48,48,58,72,69,58,57,83,91,46,57,67,64,45,48,52,31,52,51,51,53,48,54,52,34,54,54,42,18,54,40,42,50,53,17,27,75,70,66,73,28,50,75,88,53,59,38,62,60,53,16,50,51,49,54,50,49,54,54,49,48,21,56,52,49,76,77,43,98,63,57,67,69,55,53,50,53,51,70,50,54,58,78,33,79,83,37,88

Nearest PDB structures (foldseek):
  6nsr-assembly1_B  TM=8.037E-01  e=1.118E-02  Pseudomonas aeruginosa
  6nsm-assembly1_B  TM=8.084E-01  e=2.895E-02  Pseudomonas aeruginosa UCBPP-PA14
  3eup-assembly1_B  TM=7.999E-01  e=4.912E-02  Cytophaga hutchinsonii ATCC 33406
  6waf-assembly1_B  TM=6.696E-01  e=1.179E-02  Vibrio vulnificus
  4yze-assembly2_D  TM=6.430E-01  e=9.766E-02  Escherichia coli K-12

Secondary structure (DSSP, 8-state):
-HHHHHH-SSHHHHHHHHHHHHHTGGGTTSS-SS-HHHHHHHH--TT-HHHHHHHHHHHHHHHHHHHHHHHHHHHTTSS-TTS-HHHHHHHHHHHHHHHHHHTTS-S--HHHHHHHHSTTSSTTT-

Mean predicted aligned error: 5.01 Å

Sequence (126 aa):
MENLRVQSSSPVEALKGFIKQVVIDSQNEAPSCMCMLAKTVAELTDDQPELLSVAKNALKSVEDQFAQLIVEAQKKEEIDKSKDPQELARFLQIQITGLRVYAKTSDDNDPLEKMIDELFDHHPFQ